Protein AF-A0A1H2EYV0-F1 (afdb_monomer)

Organism: NCBI:txid1245526

Solvent-accessible surface area (backbone atoms only — not comparable to full-atom values): 5310 Å² total; per-residue (Å²): 132,56,73,67,56,53,54,50,52,50,51,45,51,50,28,54,51,49,24,54,53,26,51,55,49,52,59,48,44,73,34,84,70,44,56,75,42,94,58,36,66,60,52,48,52,53,31,51,50,48,23,52,53,28,49,51,50,40,54,53,71,71,45,98,65,50,72,71,57,50,52,53,49,48,68,73,42,46,65,58,54,53,49,50,50,53,49,54,51,51,49,42,76,75,76,109

Foldseek 3Di:
DDPLVVVLVVLLVLLVVLLVLLVVVLVVCVDPPNVVDPCSVVSNVLSVVSNVVSVVVSVVSVDPDDSVRVVVVCVVCVVVSVVSVVSSVVSVVVPD

Secondary structure (DSSP, 8-state):
--HHHHHHHHHHHHHHHHHHHHHHHHHHTTSTTGGGSTTHHHHHHHHHHHHHHHHHHHHHHTS---HHHHHHHHHHHHHHHHHHHHHHHHHHHHH-

Structure (mmCIF, N/CA/C/O backbone):
data_AF-A0A1H2EYV0-F1
#
_entry.id   AF-A0A1H2EYV0-F1
#
loop_
_atom_site.group_PDB
_atom_site.id
_atom_site.type_symbol
_atom_site.label_atom_id
_atom_site.label_alt_id
_atom_site.label_comp_id
_atom_site.label_asym_id
_atom_site.label_entity_id
_atom_site.label_seq_id
_atom_site.pdbx_PDB_ins_code
_atom_site.Cartn_x
_atom_site.Cartn_y
_atom_site.Cartn_z
_atom_site.occupancy
_atom_site.B_iso_or_equiv
_atom_site.auth_seq_id
_atom_site.auth_comp_id
_atom_site.auth_asym_id
_atom_site.auth_atom_id
_atom_site.pdbx_PDB_model_num
ATOM 1 N N . MET A 1 1 ? 22.933 -5.058 -13.252 1.00 61.12 1 MET A N 1
ATOM 2 C CA . MET A 1 1 ? 21.516 -4.640 -13.344 1.00 61.12 1 MET A CA 1
ATOM 3 C C . MET A 1 1 ? 21.457 -3.313 -14.072 1.00 61.12 1 MET A C 1
ATOM 5 O O . MET A 1 1 ? 22.316 -2.476 -13.821 1.00 61.12 1 MET A O 1
ATOM 9 N N . SER A 1 2 ? 20.505 -3.131 -14.986 1.00 82.94 2 SER A N 1
ATOM 10 C CA . SER A 1 2 ? 20.294 -1.835 -15.642 1.00 82.94 2 SER A CA 1
ATOM 11 C C . SER A 1 2 ? 19.652 -0.833 -14.673 1.00 82.94 2 SER A C 1
ATOM 13 O O . SER A 1 2 ? 19.018 -1.230 -13.694 1.00 82.94 2 SER A O 1
ATOM 15 N N . HIS A 1 3 ? 19.788 0.469 -14.945 1.00 82.06 3 HIS A N 1
ATOM 16 C CA . HIS A 1 3 ? 19.135 1.519 -14.151 1.00 82.06 3 HIS A CA 1
ATOM 17 C C . HIS A 1 3 ? 17.619 1.280 -14.030 1.00 82.06 3 HIS A C 1
ATOM 19 O O . HIS A 1 3 ? 17.061 1.362 -12.941 1.00 82.06 3 HIS A O 1
ATOM 25 N N . HIS A 1 4 ? 16.980 0.867 -15.127 1.00 79.88 4 HIS A N 1
ATOM 26 C CA . HIS A 1 4 ? 15.555 0.546 -15.164 1.00 79.88 4 HIS A CA 1
ATOM 27 C C . HIS A 1 4 ? 15.176 -0.613 -14.223 1.00 79.88 4 HIS A C 1
ATOM 29 O O . HIS A 1 4 ? 14.208 -0.509 -13.477 1.00 79.88 4 HIS A O 1
ATOM 35 N N . GLN A 1 5 ? 15.981 -1.682 -14.177 1.00 83.31 5 GLN A N 1
ATOM 36 C CA . GLN A 1 5 ? 15.762 -2.792 -13.240 1.00 83.31 5 GLN A CA 1
ATOM 37 C C . GLN A 1 5 ? 15.879 -2.339 -11.779 1.00 83.31 5 GLN A C 1
ATOM 39 O O . GLN A 1 5 ? 15.091 -2.767 -10.943 1.00 83.31 5 GLN A O 1
ATOM 44 N N . ILE A 1 6 ? 16.831 -1.454 -11.462 1.00 87.94 6 ILE A N 1
ATOM 45 C CA . ILE A 1 6 ? 16.994 -0.915 -10.102 1.00 87.94 6 ILE A CA 1
ATOM 46 C C . ILE A 1 6 ? 15.751 -0.117 -9.692 1.00 87.94 6 ILE A C 1
ATOM 48 O O . ILE A 1 6 ? 15.216 -0.333 -8.606 1.00 87.94 6 ILE A O 1
ATOM 52 N N . VAL A 1 7 ? 15.267 0.773 -10.563 1.00 88.25 7 VAL A N 1
ATOM 53 C CA . VAL A 1 7 ? 14.073 1.589 -10.293 1.00 88.25 7 VAL A CA 1
ATOM 54 C C . VAL A 1 7 ? 12.828 0.710 -10.133 1.00 88.25 7 VAL A C 1
ATOM 56 O O . VAL A 1 7 ? 12.030 0.929 -9.219 1.00 88.25 7 VAL A O 1
ATOM 59 N N . GLN A 1 8 ? 12.678 -0.323 -10.965 1.00 88.06 8 GLN A N 1
ATOM 60 C CA . GLN A 1 8 ? 11.558 -1.259 -10.879 1.00 88.06 8 GLN A CA 1
ATOM 61 C C . GLN A 1 8 ? 11.563 -2.051 -9.565 1.00 88.06 8 GLN A C 1
ATOM 63 O O . GLN A 1 8 ? 10.529 -2.144 -8.903 1.00 88.06 8 GLN A O 1
ATOM 68 N N . GLU A 1 9 ? 12.718 -2.564 -9.138 1.00 90.00 9 GLU A N 1
ATOM 69 C CA . GLU A 1 9 ? 12.847 -3.275 -7.860 1.00 90.00 9 GLU A CA 1
ATOM 70 C C . GLU A 1 9 ? 12.605 -2.359 -6.651 1.00 90.00 9 GLU A C 1
ATOM 72 O O . GLU A 1 9 ? 11.927 -2.748 -5.693 1.00 90.00 9 GLU A O 1
ATOM 77 N N . GLN A 1 10 ? 13.067 -1.105 -6.704 1.00 91.56 10 GLN A N 1
ATOM 78 C CA . GLN A 1 10 ? 12.756 -0.106 -5.676 1.00 91.56 10 GLN A CA 1
ATOM 79 C C . GLN A 1 10 ? 11.252 0.174 -5.595 1.00 91.56 10 GLN A C 1
ATOM 81 O O . GLN A 1 10 ? 10.687 0.232 -4.500 1.00 91.56 10 GLN A O 1
ATOM 86 N N . PHE A 1 11 ? 10.580 0.304 -6.740 1.00 92.25 11 PHE A N 1
ATOM 87 C CA . PHE A 1 11 ? 9.13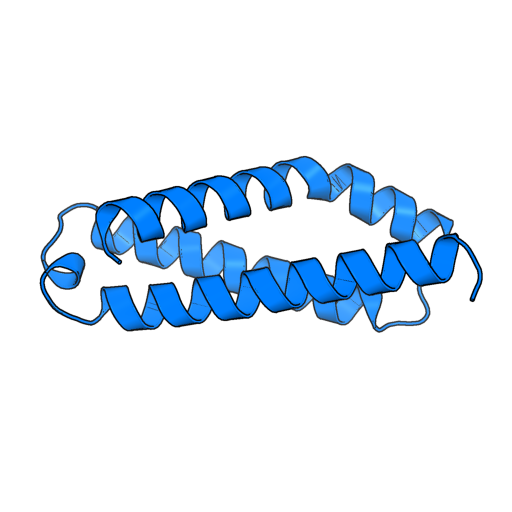9 0.533 -6.792 1.00 92.25 11 PHE A CA 1
ATOM 88 C C . PHE A 1 11 ? 8.346 -0.661 -6.247 1.00 92.25 11 PHE A C 1
ATOM 90 O O . PHE A 1 11 ? 7.462 -0.473 -5.410 1.00 92.25 11 PHE A O 1
ATOM 97 N N . LYS A 1 12 ? 8.705 -1.894 -6.632 1.00 91.81 12 LYS A N 1
ATOM 98 C CA . LYS A 1 12 ? 8.121 -3.124 -6.067 1.00 91.81 12 LYS A CA 1
ATOM 99 C C . LYS A 1 12 ? 8.293 -3.175 -4.548 1.00 91.81 12 LYS A C 1
ATOM 101 O O . LYS A 1 12 ? 7.319 -3.367 -3.821 1.00 91.81 12 LYS A O 1
ATOM 106 N N . THR A 1 13 ? 9.507 -2.914 -4.063 1.00 93.94 13 THR A N 1
ATOM 107 C CA . THR A 1 13 ? 9.818 -2.888 -2.625 1.00 93.94 13 THR A CA 1
ATOM 108 C C . THR A 1 13 ? 8.968 -1.855 -1.884 1.00 93.94 13 THR A C 1
ATOM 110 O O . THR A 1 13 ? 8.416 -2.143 -0.816 1.00 93.94 13 THR A O 1
ATOM 113 N N . ARG A 1 14 ? 8.810 -0.658 -2.460 1.00 94.50 14 ARG A N 1
ATOM 114 C CA . ARG A 1 14 ? 7.974 0.414 -1.907 1.00 94.50 14 ARG A CA 1
ATOM 115 C C . ARG A 1 14 ? 6.508 -0.008 -1.804 1.00 94.50 14 ARG A C 1
ATOM 117 O O . ARG A 1 14 ? 5.910 0.147 -0.740 1.00 94.50 14 ARG A O 1
ATOM 124 N N . LEU A 1 15 ? 5.949 -0.595 -2.862 1.00 94.38 15 LEU A N 1
ATOM 125 C CA . LEU A 1 15 ? 4.575 -1.105 -2.873 1.00 94.38 15 LEU A CA 1
ATOM 126 C C . LEU A 1 15 ? 4.356 -2.192 -1.817 1.00 94.38 15 LEU A C 1
ATOM 128 O O . LEU A 1 15 ? 3.423 -2.091 -1.024 1.00 94.38 15 LEU A O 1
ATOM 132 N N . GLY A 1 16 ? 5.241 -3.190 -1.755 1.00 93.06 16 GLY A N 1
ATOM 133 C CA . GLY A 1 16 ? 5.150 -4.262 -0.762 1.00 93.06 16 GLY A CA 1
ATOM 134 C C . GLY A 1 16 ? 5.259 -3.742 0.675 1.00 93.06 16 GLY A C 1
ATOM 135 O O . GLY A 1 16 ? 4.543 -4.202 1.564 1.00 93.06 16 GLY A O 1
ATOM 136 N N . THR A 1 17 ? 6.101 -2.733 0.904 1.00 95.19 17 THR A N 1
ATOM 137 C CA . THR A 1 17 ? 6.216 -2.062 2.207 1.00 95.19 17 THR A CA 1
ATOM 138 C C . THR A 1 17 ? 4.922 -1.341 2.579 1.00 95.19 17 THR A C 1
ATOM 140 O O . THR A 1 17 ? 4.466 -1.452 3.715 1.00 95.19 17 THR A O 1
ATOM 143 N N . LEU A 1 18 ? 4.304 -0.629 1.634 1.00 95.25 18 LEU A N 1
ATOM 144 C CA . LEU A 1 18 ? 3.035 0.061 1.856 1.00 95.25 18 LEU A CA 1
ATOM 145 C C . LEU A 1 18 ? 1.887 -0.898 2.173 1.00 95.25 18 LEU A C 1
ATOM 147 O O . LEU A 1 18 ? 1.139 -0.623 3.109 1.00 95.25 18 LEU A O 1
ATOM 151 N N . VAL A 1 19 ? 1.780 -2.022 1.455 1.00 95.50 19 VAL A N 1
ATOM 152 C CA . VAL A 1 19 ? 0.783 -3.070 1.745 1.00 95.50 19 VAL A CA 1
ATOM 153 C C . VAL A 1 19 ? 0.954 -3.573 3.176 1.00 95.50 19 VAL A C 1
ATOM 155 O O . VAL A 1 19 ? 0.041 -3.437 3.983 1.00 95.50 19 VAL A O 1
ATOM 158 N N . LYS A 1 20 ? 2.161 -4.033 3.536 1.00 94.56 20 LYS A N 1
ATOM 159 C CA . LYS A 1 20 ? 2.450 -4.545 4.886 1.00 94.56 20 LYS A CA 1
ATOM 160 C C . LYS A 1 20 ? 2.128 -3.525 5.976 1.00 94.56 20 LYS A C 1
ATOM 162 O O . LYS A 1 20 ? 1.544 -3.868 6.997 1.00 94.56 20 LYS A O 1
ATOM 167 N N . ARG A 1 21 ? 2.506 -2.260 5.771 1.00 94.94 21 ARG A N 1
ATOM 168 C CA . ARG A 1 21 ? 2.228 -1.181 6.729 1.00 94.94 21 ARG A CA 1
ATOM 169 C C . ARG A 1 21 ? 0.733 -0.902 6.866 1.00 94.94 21 ARG A C 1
ATOM 171 O O . ARG A 1 21 ? 0.277 -0.660 7.980 1.00 94.94 21 ARG A O 1
ATOM 178 N N . ALA A 1 22 ? -0.011 -0.912 5.762 1.00 93.06 22 ALA A N 1
ATOM 179 C CA . ALA A 1 22 ? -1.452 -0.704 5.784 1.00 93.06 22 ALA A CA 1
ATOM 180 C C . ALA A 1 22 ? -2.179 -1.859 6.484 1.00 93.06 22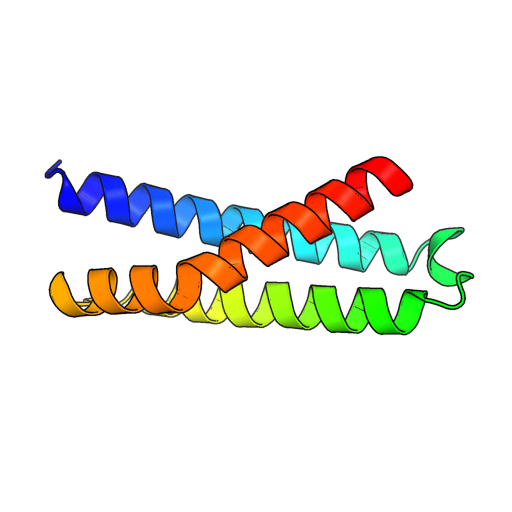 ALA A C 1
ATOM 182 O O . ALA A 1 22 ? -3.053 -1.606 7.309 1.00 93.06 22 ALA A O 1
ATOM 183 N N . ASP A 1 23 ? -1.769 -3.100 6.228 1.00 93.00 23 ASP A N 1
ATOM 184 C CA . ASP A 1 23 ? -2.345 -4.288 6.862 1.00 93.00 23 ASP A CA 1
ATOM 185 C C . ASP A 1 23 ? -2.066 -4.317 8.374 1.00 93.00 23 ASP A C 1
ATOM 187 O O . ASP A 1 23 ? -2.985 -4.496 9.171 1.00 93.00 23 ASP A O 1
ATOM 191 N N . LEU A 1 24 ? -0.834 -4.012 8.799 1.00 91.62 24 LEU A N 1
ATOM 192 C CA . LEU A 1 24 ? -0.492 -3.879 10.224 1.00 91.62 24 LEU A CA 1
ATOM 193 C C . LEU A 1 24 ? -1.302 -2.769 10.918 1.00 91.62 24 LEU A C 1
ATOM 195 O O . LEU A 1 24 ? -1.744 -2.915 12.063 1.00 91.62 24 LEU A O 1
ATOM 199 N N . ALA A 1 25 ? -1.527 -1.650 10.228 1.00 89.94 25 ALA A N 1
ATOM 200 C CA . ALA A 1 25 ? -2.366 -0.578 10.746 1.00 89.94 25 ALA A CA 1
ATOM 201 C C . ALA A 1 25 ? -3.843 -1.010 10.838 1.00 89.94 25 ALA A C 1
ATOM 203 O O . ALA A 1 25 ? -4.502 -0.680 11.821 1.00 89.94 25 ALA A O 1
ATOM 204 N N . LEU A 1 26 ? -4.353 -1.796 9.880 1.00 90.00 26 LEU A N 1
ATOM 205 C CA . LEU A 1 26 ? -5.707 -2.373 9.921 1.00 90.00 26 LEU A CA 1
ATOM 206 C C . LEU A 1 26 ? -5.897 -3.352 11.077 1.00 90.00 26 LEU A C 1
ATOM 208 O O . LEU A 1 26 ? -6.983 -3.446 11.641 1.00 90.00 26 LEU A O 1
ATOM 212 N N . GLU A 1 27 ? -4.867 -4.104 11.441 1.00 87.81 27 GLU A N 1
ATOM 213 C CA . GLU A 1 27 ? -4.926 -4.955 12.630 1.00 87.81 27 GLU A CA 1
ATOM 214 C C . GLU A 1 27 ? -4.988 -4.114 13.909 1.00 87.81 27 GLU A C 1
ATOM 216 O O . GLU A 1 27 ? -5.724 -4.442 14.843 1.00 87.81 27 GLU A O 1
ATOM 221 N N . SER A 1 28 ? -4.266 -2.994 13.927 1.00 85.69 28 SER A N 1
ATOM 222 C CA . SER A 1 28 ? -4.242 -2.061 15.055 1.00 85.69 28 SER A CA 1
ATOM 223 C C . SER A 1 28 ? -5.582 -1.351 15.258 1.00 85.69 28 SER A C 1
ATOM 225 O O . SER A 1 28 ? -5.979 -1.131 16.400 1.00 85.69 28 SER A O 1
ATOM 227 N N . THR A 1 29 ? -6.338 -1.059 14.190 1.00 84.75 29 THR A N 1
ATOM 228 C CA . THR A 1 29 ? -7.670 -0.434 14.318 1.00 84.75 29 THR A CA 1
ATOM 229 C C . THR A 1 29 ? -8.706 -1.328 14.997 1.00 84.75 29 THR A C 1
ATOM 231 O O . THR A 1 29 ? -9.706 -0.825 15.505 1.00 84.75 29 THR A O 1
ATOM 234 N N . ARG A 1 30 ? -8.464 -2.644 15.071 1.00 83.44 30 ARG A N 1
AT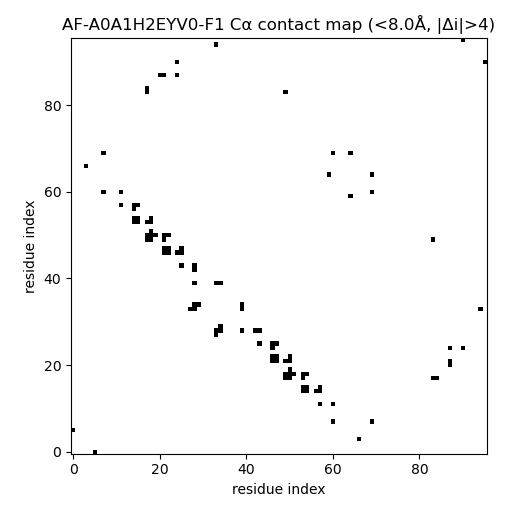OM 235 C CA . ARG A 1 30 ? -9.326 -3.601 15.787 1.00 83.44 30 ARG A CA 1
ATOM 236 C C . ARG A 1 30 ? -9.071 -3.625 17.295 1.00 83.44 30 ARG A C 1
ATOM 238 O O . ARG A 1 30 ? -9.825 -4.265 18.023 1.00 83.44 30 ARG A O 1
ATOM 245 N N . ARG A 1 31 ? -8.012 -2.966 17.774 1.00 82.44 31 ARG A N 1
ATOM 246 C CA . ARG A 1 31 ? -7.630 -2.931 19.191 1.00 82.44 31 ARG A CA 1
ATOM 247 C C . ARG A 1 31 ? -8.012 -1.580 19.820 1.00 82.44 31 ARG A C 1
ATOM 249 O O . ARG A 1 31 ? -7.917 -0.544 19.156 1.00 82.44 31 ARG A O 1
ATOM 256 N N . PRO A 1 32 ? -8.435 -1.541 21.097 1.00 74.81 32 PRO A N 1
ATOM 257 C CA . PRO A 1 32 ? -8.507 -0.285 21.842 1.00 74.81 32 PRO A CA 1
ATOM 258 C C . PRO A 1 32 ? -7.113 0.366 21.932 1.00 74.81 32 PRO A C 1
ATOM 260 O O . PRO A 1 32 ? -6.130 -0.367 22.056 1.00 74.81 32 PRO A O 1
ATOM 263 N N . PRO A 1 33 ? -6.991 1.708 21.883 1.00 71.62 33 PRO A N 1
ATOM 264 C CA . PRO A 1 33 ? -8.063 2.714 21.866 1.00 71.62 33 PRO A CA 1
ATOM 265 C C . PRO A 1 33 ? -8.584 3.086 20.463 1.00 71.62 33 PRO A C 1
ATOM 267 O O . PRO A 1 33 ? -9.589 3.786 20.357 1.00 71.62 33 PRO A O 1
ATOM 270 N N . LEU A 1 34 ? -7.946 2.623 19.382 1.00 76.56 34 LEU A N 1
ATOM 271 C CA . LEU A 1 34 ? -8.305 2.988 18.002 1.00 76.56 34 LEU A CA 1
ATOM 272 C C . LEU A 1 34 ? -9.741 2.603 17.636 1.00 76.56 34 LEU A C 1
ATOM 274 O O . LEU A 1 34 ? -10.454 3.410 17.043 1.00 76.56 34 LEU A O 1
ATOM 278 N N . ALA A 1 35 ? -10.184 1.415 18.051 1.00 81.81 35 ALA A N 1
ATOM 279 C CA . ALA A 1 35 ? -11.541 0.923 17.806 1.00 81.81 35 ALA A CA 1
ATOM 280 C C . ALA A 1 35 ? -12.649 1.850 18.351 1.00 81.81 35 ALA A C 1
ATOM 282 O O . ALA A 1 35 ? -13.773 1.810 17.863 1.00 81.81 35 ALA A O 1
ATOM 283 N N . GLN A 1 36 ? -12.339 2.683 19.350 1.00 84.12 36 GLN A N 1
ATOM 284 C CA . GLN A 1 36 ? -13.306 3.555 20.025 1.00 84.12 36 GLN A CA 1
ATOM 285 C C . GLN A 1 36 ? -13.348 4.970 19.435 1.00 84.12 36 GLN A C 1
ATOM 287 O O . GLN A 1 36 ? -14.127 5.808 19.888 1.00 84.12 36 GLN A O 1
ATOM 292 N N . ARG A 1 37 ? -12.503 5.271 18.442 1.00 82.56 37 ARG A N 1
ATOM 293 C CA . ARG A 1 37 ? -12.433 6.618 17.884 1.00 82.56 37 ARG A CA 1
ATOM 294 C C . ARG A 1 37 ? -13.562 6.888 16.883 1.00 82.56 37 ARG A C 1
ATOM 296 O O . ARG A 1 37 ? -13.846 6.026 16.049 1.00 82.56 37 ARG A O 1
ATOM 303 N N . PRO A 1 38 ? -14.119 8.113 16.863 1.00 85.12 38 PRO A N 1
ATOM 304 C CA . PRO A 1 38 ? -15.147 8.501 15.894 1.00 85.12 38 PRO A CA 1
ATOM 305 C C . PRO A 1 38 ? -14.697 8.366 14.432 1.00 85.12 38 PRO A C 1
ATOM 307 O O . PRO A 1 38 ? -15.506 8.091 13.552 1.00 85.12 38 PRO A O 1
ATOM 310 N N . ASP A 1 39 ? -13.401 8.543 14.161 1.00 88.12 39 ASP A N 1
ATOM 311 C CA . ASP A 1 39 ? -12.809 8.478 12.823 1.00 88.12 39 ASP A CA 1
ATOM 312 C C . ASP A 1 39 ? -12.305 7.080 12.425 1.00 88.12 39 ASP A C 1
ATOM 314 O O . ASP A 1 39 ? -11.812 6.910 11.307 1.00 88.12 39 ASP A O 1
ATOM 318 N N . CYS A 1 40 ? -12.457 6.067 13.288 1.00 88.25 40 CYS A N 1
ATOM 319 C CA . CYS A 1 40 ? -11.923 4.721 13.061 1.00 88.25 40 CYS A CA 1
ATOM 320 C C . CYS A 1 40 ? -12.436 4.089 11.758 1.00 88.25 40 CYS A C 1
ATOM 322 O O . CYS A 1 40 ? -11.646 3.554 10.981 1.00 88.25 40 CYS A O 1
ATOM 324 N N . ALA A 1 41 ? -13.734 4.219 11.460 1.00 89.81 41 ALA A N 1
ATOM 325 C CA . ALA A 1 41 ? -14.321 3.674 10.234 1.00 89.81 41 ALA A CA 1
ATOM 326 C C . ALA A 1 41 ? -13.663 4.251 8.967 1.00 89.81 41 ALA A C 1
ATOM 328 O O . ALA A 1 41 ? -13.294 3.506 8.058 1.00 89.81 41 ALA A O 1
ATOM 329 N N . ARG A 1 42 ? -13.425 5.569 8.945 1.00 92.19 42 ARG A N 1
ATOM 330 C CA . ARG A 1 42 ? -12.741 6.248 7.836 1.00 92.19 42 ARG A CA 1
ATOM 331 C C . ARG A 1 42 ? -11.280 5.809 7.722 1.00 92.19 42 ARG A C 1
ATOM 333 O O . ARG A 1 42 ? -10.785 5.614 6.616 1.00 92.19 42 ARG A O 1
ATOM 340 N N . ILE A 1 43 ? -10.593 5.632 8.853 1.00 91.88 43 ILE A N 1
ATOM 341 C CA . ILE A 1 43 ? -9.211 5.129 8.878 1.00 91.88 43 ILE A CA 1
ATOM 342 C C . ILE A 1 43 ? -9.151 3.717 8.279 1.00 91.88 43 ILE A C 1
ATOM 344 O O . ILE A 1 43 ? -8.309 3.455 7.423 1.00 91.88 43 ILE A O 1
ATOM 348 N N . VAL A 1 44 ? -10.065 2.825 8.675 1.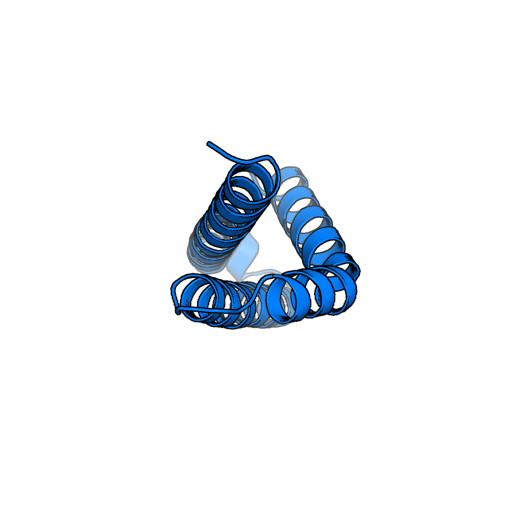00 92.81 44 VAL A N 1
ATOM 349 C CA . VAL A 1 44 ? -10.162 1.458 8.138 1.00 92.81 44 VAL A CA 1
ATOM 350 C C . VAL A 1 44 ? -10.402 1.468 6.628 1.00 92.81 44 VAL A C 1
ATOM 352 O O . VAL A 1 44 ? -9.725 0.749 5.893 1.00 92.81 44 VAL A O 1
ATOM 355 N N . GLU A 1 45 ? -11.322 2.300 6.144 1.00 94.56 45 GLU A N 1
ATOM 356 C CA . GLU A 1 45 ? -11.609 2.424 4.712 1.00 94.56 45 GLU A CA 1
ATOM 357 C C . GLU A 1 45 ? -10.387 2.906 3.914 1.00 94.56 45 GLU A C 1
ATOM 359 O O . GLU A 1 45 ? -10.037 2.326 2.877 1.00 94.56 45 GLU A O 1
ATOM 364 N N . GLN A 1 46 ? -9.697 3.936 4.414 1.00 94.31 46 GLN A N 1
ATOM 365 C CA . GLN A 1 46 ? -8.491 4.475 3.786 1.00 94.31 46 GLN A CA 1
ATOM 366 C C . GLN A 1 46 ? -7.364 3.442 3.750 1.00 94.31 46 GLN A C 1
ATOM 368 O O . GLN A 1 46 ? -6.756 3.235 2.699 1.00 94.31 46 GLN A O 1
ATOM 373 N N . LEU A 1 47 ? -7.117 2.742 4.857 1.00 94.88 47 LEU A N 1
ATOM 374 C CA . LEU A 1 47 ? -6.117 1.679 4.913 1.00 94.88 47 LEU A CA 1
ATOM 375 C C . LEU A 1 47 ? -6.451 0.520 3.968 1.00 94.88 47 LEU A C 1
ATOM 377 O O . LEU A 1 47 ? -5.572 0.046 3.249 1.00 94.88 47 LEU A O 1
ATOM 381 N N . GLY A 1 48 ? -7.719 0.104 3.906 1.00 94.31 48 GLY A N 1
ATOM 382 C CA . GLY A 1 48 ? -8.171 -0.927 2.973 1.00 94.31 48 GLY A CA 1
ATOM 383 C C . GLY A 1 48 ? -7.989 -0.512 1.511 1.00 94.31 48 GLY A C 1
ATOM 384 O O . GLY A 1 48 ? -7.592 -1.326 0.678 1.00 94.31 48 GLY A O 1
ATOM 385 N N . THR A 1 49 ? -8.223 0.763 1.196 1.00 95.62 49 THR A N 1
ATOM 386 C CA . THR A 1 49 ? -7.970 1.325 -0.139 1.00 95.62 49 THR A CA 1
ATOM 387 C C . THR A 1 49 ? -6.481 1.318 -0.475 1.00 95.62 49 THR A C 1
ATOM 389 O O . THR A 1 49 ? -6.110 0.900 -1.573 1.00 95.62 49 THR A O 1
ATOM 392 N N . ILE A 1 50 ? -5.626 1.719 0.473 1.00 96.00 50 ILE A N 1
ATOM 393 C CA . ILE A 1 50 ? -4.170 1.700 0.300 1.00 96.00 50 ILE A CA 1
ATOM 394 C C . ILE A 1 50 ? -3.674 0.275 0.060 1.00 96.00 50 ILE A C 1
ATOM 396 O O . ILE A 1 50 ? -2.991 0.036 -0.934 1.00 96.00 50 ILE A O 1
ATOM 400 N N . SER A 1 51 ? -4.056 -0.666 0.926 1.00 95.31 51 SER A N 1
ATOM 401 C CA . SER A 1 51 ? -3.647 -2.069 0.827 1.00 95.31 51 SER A CA 1
ATOM 402 C C . SER A 1 51 ? -4.047 -2.670 -0.526 1.00 95.31 51 SER A C 1
ATOM 404 O O . SER A 1 51 ? -3.182 -3.118 -1.281 1.00 95.31 51 SER A O 1
ATOM 406 N N . ARG A 1 52 ? -5.327 -2.563 -0.922 1.00 95.56 52 ARG A N 1
ATOM 407 C CA . ARG A 1 52 ? -5.812 -3.105 -2.205 1.00 95.56 52 ARG A CA 1
ATOM 408 C C . ARG A 1 52 ? -5.127 -2.474 -3.414 1.00 95.56 52 ARG A C 1
ATOM 410 O O . ARG A 1 52 ? -4.674 -3.198 -4.297 1.00 95.56 52 ARG A O 1
ATOM 417 N N . ARG A 1 53 ? -5.036 -1.140 -3.477 1.00 96.25 53 ARG A N 1
ATOM 418 C CA . ARG A 1 53 ? -4.448 -0.452 -4.640 1.00 96.25 53 ARG A CA 1
ATOM 419 C C . ARG A 1 53 ? -2.953 -0.751 -4.763 1.00 96.25 53 ARG A C 1
ATOM 421 O O . ARG A 1 53 ? -2.489 -1.049 -5.861 1.00 96.25 53 ARG A O 1
ATOM 428 N N . CYS A 1 54 ? -2.213 -0.757 -3.652 1.00 94.62 54 CYS A N 1
ATOM 429 C CA . CYS A 1 54 ? -0.800 -1.133 -3.657 1.00 94.62 54 CYS A CA 1
ATOM 430 C C . CYS A 1 54 ? -0.588 -2.609 -4.017 1.00 94.62 54 CYS A C 1
ATOM 432 O O . CYS A 1 54 ? 0.344 -2.902 -4.759 1.00 94.62 54 CYS A O 1
ATOM 434 N N . ALA A 1 55 ? -1.452 -3.527 -3.571 1.00 93.12 55 ALA A N 1
ATOM 435 C CA . ALA A 1 55 ? -1.377 -4.944 -3.937 1.00 93.12 55 ALA A CA 1
ATOM 436 C C . ALA A 1 55 ? -1.660 -5.183 -5.432 1.00 93.12 55 ALA A C 1
ATOM 438 O O . ALA A 1 55 ? -0.971 -5.979 -6.077 1.00 93.12 55 ALA A O 1
ATOM 439 N N . LEU A 1 56 ? -2.627 -4.456 -6.003 1.00 93.50 56 LEU A N 1
ATOM 440 C CA . LEU A 1 56 ? -2.908 -4.480 -7.441 1.00 93.50 56 LEU A CA 1
ATOM 441 C C . LEU A 1 56 ? -1.715 -3.962 -8.243 1.00 93.50 56 LEU A C 1
ATOM 443 O O . LEU A 1 56 ? -1.235 -4.660 -9.132 1.00 93.50 56 LEU A O 1
ATOM 447 N N . MET A 1 57 ? -1.181 -2.788 -7.888 1.00 93.38 57 MET A N 1
ATOM 448 C CA . MET A 1 57 ? 0.029 -2.261 -8.523 1.00 93.38 57 MET A CA 1
ATOM 449 C C . MET A 1 57 ? 1.193 -3.239 -8.395 1.00 93.38 57 MET A C 1
ATOM 451 O O . MET A 1 57 ? 1.866 -3.503 -9.383 1.00 93.38 57 MET A O 1
ATOM 455 N N . HIS A 1 58 ? 1.396 -3.821 -7.211 1.00 91.06 58 HIS A N 1
ATOM 456 C CA . HIS A 1 58 ? 2.471 -4.778 -6.969 1.00 91.06 58 HIS A CA 1
ATOM 457 C C 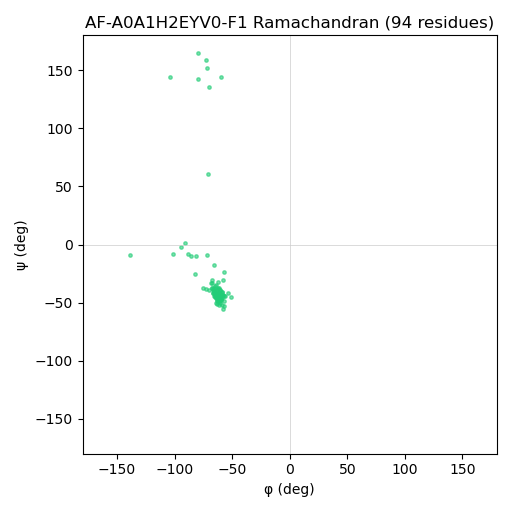. HIS A 1 58 ? 2.338 -5.986 -7.896 1.00 91.06 58 HIS A C 1
ATOM 459 O O . HIS A 1 58 ? 3.319 -6.397 -8.503 1.00 91.06 58 HIS A O 1
ATOM 465 N N . SER A 1 59 ? 1.125 -6.509 -8.076 1.00 90.38 59 SER A N 1
ATOM 466 C CA . SER A 1 59 ? 0.862 -7.604 -9.014 1.00 90.38 59 SER A CA 1
ATOM 467 C C . SER A 1 59 ? 1.130 -7.191 -10.465 1.00 90.38 59 SER A C 1
ATOM 469 O O . SER A 1 59 ? 1.774 -7.935 -11.200 1.00 90.38 59 SER A O 1
ATOM 471 N N . LEU A 1 60 ? 0.723 -5.980 -10.863 1.00 89.38 60 LEU A N 1
ATOM 472 C CA . LEU A 1 60 ? 0.965 -5.445 -12.206 1.00 89.38 60 LEU A CA 1
ATOM 473 C C . LEU A 1 60 ? 2.461 -5.331 -12.520 1.00 89.38 60 LEU A C 1
ATOM 475 O O . LEU A 1 60 ? 2.887 -5.791 -13.576 1.00 89.38 60 LEU A O 1
ATOM 479 N N . VAL A 1 61 ? 3.287 -4.808 -11.607 1.00 88.88 61 VAL A N 1
ATOM 480 C CA . VAL A 1 61 ? 4.745 -4.722 -11.839 1.00 88.88 61 VAL A CA 1
ATOM 481 C C . VAL A 1 61 ? 5.482 -6.061 -11.786 1.00 88.88 61 VAL A C 1
ATOM 483 O O . VAL A 1 61 ? 6.658 -6.105 -12.147 1.00 88.88 61 VAL A O 1
ATOM 486 N N . HIS A 1 62 ? 4.828 -7.147 -11.363 1.00 85.00 62 HIS A N 1
ATOM 487 C CA . HIS A 1 62 ? 5.363 -8.511 -11.488 1.00 85.00 62 HIS A CA 1
ATOM 488 C C . HIS A 1 62 ? 5.052 -9.158 -12.845 1.00 85.00 62 HIS A C 1
ATOM 490 O O . HIS A 1 62 ? 5.606 -10.212 -13.152 1.00 85.00 62 HIS A O 1
ATOM 496 N N . THR A 1 63 ? 4.199 -8.543 -13.666 1.00 84.06 63 THR A N 1
ATOM 497 C CA . THR A 1 63 ? 3.985 -8.976 -15.052 1.00 84.06 63 THR A CA 1
ATOM 498 C C . THR A 1 63 ? 5.112 -8.470 -15.964 1.00 84.06 63 THR A C 1
ATOM 500 O O . THR A 1 63 ? 5.871 -7.579 -15.577 1.00 84.06 63 THR A O 1
ATOM 503 N N . ASN A 1 64 ? 5.235 -9.025 -17.177 1.00 80.56 64 ASN A N 1
ATOM 504 C CA . ASN A 1 64 ? 6.193 -8.577 -18.205 1.00 80.56 64 ASN A CA 1
ATOM 505 C C . ASN A 1 64 ? 5.797 -7.209 -18.800 1.00 80.56 64 ASN A C 1
ATOM 507 O O . ASN A 1 64 ? 5.529 -7.084 -19.993 1.00 80.56 64 ASN A O 1
ATOM 511 N N . MET A 1 65 ? 5.736 -6.190 -17.948 1.00 86.56 65 MET A N 1
ATOM 512 C CA . MET A 1 65 ? 5.429 -4.810 -18.300 1.00 86.56 65 MET A CA 1
ATOM 513 C C . MET A 1 65 ? 6.590 -4.192 -19.084 1.00 86.56 65 MET A C 1
ATOM 515 O O . MET A 1 65 ? 7.757 -4.352 -18.718 1.00 86.56 65 MET A O 1
ATOM 519 N N . LEU A 1 66 ? 6.277 -3.473 -20.161 1.00 89.38 66 LEU A N 1
ATOM 520 C CA . LEU A 1 66 ? 7.279 -2.742 -20.930 1.00 89.38 66 LEU A CA 1
ATOM 521 C C . LEU A 1 66 ? 7.772 -1.516 -20.142 1.00 89.38 66 LEU A C 1
ATOM 523 O O . LEU A 1 66 ? 6.987 -0.908 -19.412 1.00 89.38 66 LEU A O 1
ATOM 527 N N . PRO A 1 67 ? 9.019 -1.054 -20.357 1.00 88.56 67 PRO A N 1
ATOM 528 C CA . PRO A 1 67 ? 9.564 0.103 -19.643 1.00 88.56 67 PRO A CA 1
ATOM 529 C C . PRO A 1 67 ? 8.670 1.351 -19.663 1.00 88.56 67 PRO A C 1
ATOM 531 O O . PRO A 1 67 ? 8.391 1.933 -18.624 1.00 88.56 67 PRO A O 1
ATOM 534 N N . ARG A 1 68 ? 8.113 1.692 -20.831 1.00 90.81 68 ARG A N 1
ATOM 535 C CA . ARG A 1 68 ? 7.191 2.830 -21.001 1.00 90.81 68 ARG A CA 1
ATOM 536 C C . ARG A 1 68 ? 5.890 2.710 -20.199 1.00 90.81 68 ARG A C 1
ATOM 538 O O . ARG A 1 68 ? 5.307 3.714 -19.809 1.00 90.81 68 ARG A O 1
ATOM 545 N N . GLU A 1 69 ? 5.398 1.487 -20.006 1.00 91.50 69 GLU A N 1
ATOM 546 C CA . GLU A 1 69 ? 4.168 1.225 -19.251 1.00 91.50 69 GLU A CA 1
ATOM 547 C C . GLU A 1 69 ? 4.438 1.367 -17.756 1.00 91.50 69 GLU A C 1
ATOM 549 O O . GLU A 1 69 ? 3.610 1.910 -17.025 1.00 91.50 69 GLU A O 1
ATOM 554 N N . PHE A 1 70 ? 5.625 0.937 -17.327 1.00 91.81 70 PHE A N 1
ATOM 555 C CA . PHE A 1 70 ? 6.105 1.145 -15.974 1.00 91.81 70 PHE A CA 1
ATOM 556 C C . PHE A 1 70 ? 6.282 2.634 -15.665 1.00 91.81 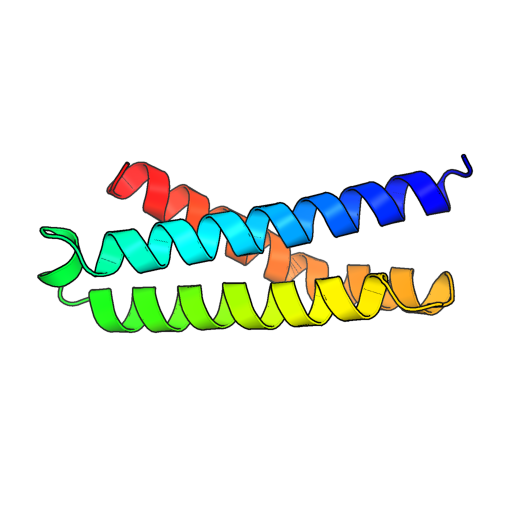70 PHE A C 1
ATOM 558 O O . PHE A 1 70 ? 5.742 3.096 -14.663 1.00 91.81 70 PHE A O 1
ATOM 565 N N . ASP A 1 71 ? 6.946 3.394 -16.537 1.00 90.75 71 ASP A N 1
ATOM 566 C CA . ASP A 1 71 ? 7.150 4.835 -16.343 1.00 90.75 71 ASP A CA 1
ATOM 567 C C . ASP A 1 71 ? 5.799 5.570 -16.234 1.00 90.75 71 ASP A C 1
ATOM 569 O O . ASP A 1 71 ? 5.559 6.318 -15.284 1.00 90.75 71 ASP A O 1
ATOM 573 N N . ALA A 1 72 ? 4.850 5.260 -17.127 1.00 92.94 72 ALA A N 1
ATOM 574 C CA . ALA A 1 72 ? 3.500 5.822 -17.078 1.00 92.94 72 ALA A CA 1
ATOM 575 C C . ALA A 1 72 ? 2.732 5.436 -15.799 1.00 92.94 72 ALA A C 1
ATOM 577 O O . ALA A 1 72 ? 1.983 6.250 -15.252 1.00 92.94 72 ALA A O 1
ATOM 578 N N . LEU A 1 73 ? 2.897 4.203 -15.306 1.00 92.62 73 LEU A N 1
ATOM 579 C CA . LEU A 1 73 ? 2.324 3.773 -14.029 1.00 92.62 73 LEU A CA 1
ATOM 580 C C . LEU A 1 73 ? 2.926 4.572 -12.868 1.00 92.62 73 LEU A C 1
ATOM 582 O O . LEU A 1 73 ? 2.186 5.048 -12.008 1.00 92.62 73 LEU A O 1
ATOM 586 N N . GLN A 1 74 ? 4.250 4.744 -12.844 1.00 91.88 74 GLN A N 1
ATOM 587 C CA . GLN A 1 74 ? 4.926 5.507 -11.798 1.00 91.88 74 GLN A CA 1
ATOM 588 C C . GLN A 1 74 ? 4.439 6.954 -11.756 1.00 91.88 74 GLN A C 1
ATOM 590 O O . GLN A 1 74 ? 4.093 7.439 -10.679 1.00 91.88 74 GLN A O 1
ATOM 595 N N . GLU A 1 75 ? 4.372 7.625 -12.905 1.00 92.69 75 GLU A N 1
ATOM 596 C CA . GLU A 1 75 ? 3.913 9.013 -13.006 1.00 92.69 75 GLU A CA 1
ATOM 597 C C . GLU A 1 75 ? 2.471 9.183 -12.523 1.00 92.69 75 GLU A C 1
ATOM 599 O O . GLU A 1 75 ? 2.177 10.102 -11.760 1.00 92.69 75 GLU A O 1
ATOM 604 N N . ARG A 1 76 ? 1.572 8.269 -12.906 1.00 94.31 76 ARG A N 1
ATOM 605 C CA . ARG A 1 76 ? 0.155 8.325 -12.507 1.00 94.31 76 ARG A CA 1
ATOM 606 C C . ARG A 1 76 ? -0.058 8.063 -11.020 1.00 94.31 76 ARG A C 1
ATOM 608 O O . ARG A 1 76 ? -0.977 8.614 -10.419 1.00 94.31 76 ARG A O 1
ATOM 615 N N . GLU A 1 77 ? 0.769 7.212 -10.424 1.00 94.38 77 GLU A N 1
ATOM 616 C CA . GLU A 1 77 ? 0.552 6.706 -9.067 1.00 94.38 77 GLU A CA 1
ATOM 617 C C . GLU A 1 77 ? 1.416 7.416 -8.012 1.00 94.38 77 GLU A C 1
ATOM 619 O O . GLU A 1 77 ? 1.209 7.228 -6.810 1.00 94.38 77 GLU A O 1
ATOM 624 N N . ILE A 1 78 ? 2.363 8.273 -8.414 1.00 92.56 78 ILE A N 1
ATOM 625 C CA . ILE A 1 78 ? 3.330 8.889 -7.494 1.00 92.56 78 ILE A CA 1
ATOM 626 C C . ILE A 1 78 ? 2.672 9.710 -6.378 1.00 92.56 78 ILE A C 1
ATOM 628 O O . ILE A 1 78 ? 3.100 9.632 -5.222 1.00 92.56 78 ILE A O 1
ATOM 632 N N . GLU A 1 79 ? 1.628 10.481 -6.691 1.00 95.38 79 GLU A N 1
ATOM 633 C CA . GLU A 1 79 ? 0.915 11.306 -5.709 1.00 95.38 79 GLU A CA 1
ATOM 634 C C . GLU A 1 79 ? 0.113 10.460 -4.727 1.00 95.38 79 GLU A C 1
ATOM 636 O O . GLU A 1 79 ? 0.106 10.745 -3.522 1.00 95.38 79 GLU A O 1
ATOM 641 N N . PHE A 1 80 ? -0.513 9.392 -5.225 1.00 95.94 80 PHE A N 1
ATOM 642 C CA . PHE A 1 80 ? -1.198 8.417 -4.390 1.00 95.94 80 PHE A CA 1
ATOM 643 C C . PHE A 1 80 ? -0.214 7.770 -3.410 1.00 95.94 80 PHE A C 1
ATOM 645 O O . PHE A 1 80 ? -0.454 7.799 -2.203 1.00 95.94 80 PHE A O 1
ATOM 652 N N . LEU A 1 81 ? 0.928 7.272 -3.898 1.00 95.38 81 LEU A N 1
ATOM 653 C CA . LEU A 1 81 ? 1.938 6.623 -3.059 1.00 95.38 81 LEU A CA 1
ATOM 654 C C . LEU A 1 81 ? 2.485 7.571 -1.988 1.00 95.38 81 LEU A C 1
ATOM 656 O O . LEU A 1 81 ? 2.539 7.207 -0.816 1.00 95.38 81 LEU A O 1
ATOM 660 N N . ARG A 1 82 ? 2.815 8.816 -2.358 1.00 95.75 82 ARG A N 1
ATOM 661 C CA . ARG A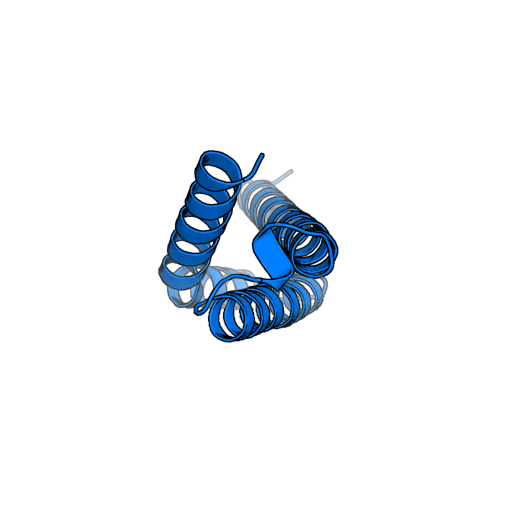 1 82 ? 3.264 9.844 -1.399 1.00 95.75 82 ARG A CA 1
ATOM 662 C C . ARG A 1 82 ? 2.201 10.149 -0.344 1.00 95.75 82 ARG A C 1
ATOM 664 O O . ARG A 1 82 ? 2.517 10.372 0.823 1.00 95.75 82 ARG A O 1
ATOM 671 N N . SER A 1 83 ? 0.932 10.185 -0.739 1.00 96.19 83 SER A N 1
ATOM 672 C CA . SER A 1 83 ? -0.172 10.46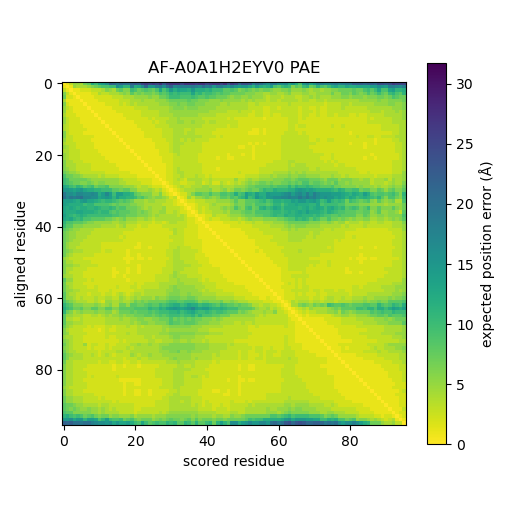0 0.185 1.00 96.19 83 SER A CA 1
ATOM 673 C C . SER A 1 83 ? -0.438 9.283 1.122 1.00 96.19 83 SER A C 1
ATOM 675 O O . SER A 1 83 ? -0.649 9.506 2.313 1.00 96.19 83 SER A O 1
ATOM 677 N N . ALA A 1 84 ? -0.337 8.049 0.624 1.00 96.19 84 ALA A N 1
ATOM 678 C CA . ALA A 1 84 ? -0.414 6.834 1.430 1.00 96.19 84 ALA A CA 1
ATOM 679 C C . ALA A 1 84 ? 0.713 6.771 2.474 1.00 96.19 84 ALA A C 1
ATOM 681 O O . ALA A 1 84 ? 0.451 6.485 3.640 1.00 96.19 84 ALA A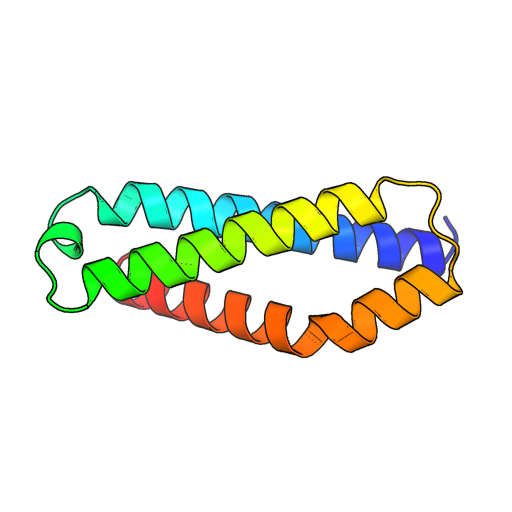 O 1
ATOM 682 N N . GLU A 1 85 ? 1.948 7.102 2.087 1.00 96.38 85 GLU A N 1
ATOM 683 C CA . GLU A 1 85 ? 3.092 7.177 3.007 1.00 96.38 85 GLU A CA 1
ATOM 684 C C . GLU A 1 85 ? 2.845 8.187 4.127 1.00 96.38 85 GLU A C 1
ATOM 686 O O . GLU A 1 85 ? 2.926 7.828 5.301 1.00 96.38 85 GLU A O 1
ATOM 691 N N . ARG A 1 86 ? 2.458 9.421 3.777 1.00 96.94 86 ARG A N 1
ATOM 692 C CA . ARG A 1 86 ? 2.153 10.474 4.760 1.00 96.94 86 ARG A CA 1
ATOM 693 C C . ARG A 1 86 ? 1.028 10.077 5.707 1.00 96.94 86 ARG A C 1
ATOM 695 O O . ARG A 1 86 ? 1.105 10.358 6.901 1.00 96.94 86 ARG A O 1
ATOM 702 N N . PHE A 1 87 ? -0.011 9.431 5.186 1.00 95.19 87 PHE A N 1
ATOM 703 C CA . PHE A 1 87 ? -1.120 8.948 5.996 1.00 95.19 87 PHE A CA 1
ATOM 704 C C . PHE A 1 87 ? -0.663 7.878 6.993 1.00 95.19 87 PHE A C 1
ATOM 706 O O . PHE A 1 87 ? -0.906 8.015 8.190 1.00 95.19 87 PHE A O 1
ATOM 713 N N . LEU A 1 88 ? 0.063 6.858 6.530 1.00 93.88 88 LEU A N 1
ATOM 714 C CA . LEU A 1 88 ? 0.581 5.791 7.389 1.00 93.88 88 LEU A CA 1
ATOM 715 C C . LEU A 1 88 ? 1.607 6.304 8.409 1.00 93.88 88 LEU A C 1
ATOM 717 O O . LEU A 1 88 ? 1.640 5.816 9.537 1.00 93.88 88 LEU A O 1
ATOM 721 N N . ASP A 1 89 ? 2.439 7.280 8.043 1.00 94.62 89 ASP A N 1
ATOM 722 C CA . ASP A 1 89 ? 3.360 7.946 8.971 1.00 94.62 89 ASP A CA 1
ATOM 723 C C . ASP A 1 89 ? 2.598 8.734 10.039 1.00 94.62 89 ASP A C 1
ATOM 725 O O . ASP A 1 89 ? 2.953 8.684 11.215 1.00 94.62 89 ASP A O 1
ATOM 729 N N . SER A 1 90 ? 1.533 9.436 9.643 1.00 92.31 90 SER A N 1
ATOM 730 C CA . SER A 1 90 ? 0.666 10.170 10.564 1.00 92.31 90 SER A CA 1
ATOM 731 C C . SER A 1 90 ? -0.027 9.232 11.551 1.00 92.31 90 SER A C 1
ATOM 733 O O . SER A 1 90 ? 0.011 9.488 12.752 1.00 92.31 90 SER A O 1
ATOM 735 N N . LEU A 1 91 ? -0.579 8.108 11.077 1.00 89.06 91 LEU A N 1
ATOM 736 C CA . LEU A 1 91 ? -1.150 7.082 11.952 1.00 89.06 91 LEU A CA 1
ATOM 737 C C . LEU A 1 91 ? -0.098 6.532 12.919 1.00 89.06 91 LEU A C 1
ATOM 739 O O . LEU A 1 91 ? -0.342 6.472 14.118 1.00 89.06 91 LEU A O 1
ATOM 743 N N . ARG A 1 92 ? 1.099 6.187 12.430 1.00 88.00 92 ARG A N 1
ATOM 744 C CA . ARG A 1 92 ? 2.173 5.688 13.297 1.00 88.00 92 ARG A CA 1
ATOM 745 C C . ARG A 1 92 ? 2.546 6.696 14.383 1.00 88.00 92 ARG A C 1
ATOM 747 O O . ARG A 1 92 ? 2.707 6.297 15.520 1.00 88.00 92 ARG A O 1
ATOM 754 N N . ARG A 1 93 ? 2.662 7.987 14.061 1.00 87.56 93 ARG A N 1
ATOM 755 C CA . ARG A 1 93 ? 2.976 9.028 15.061 1.00 87.56 93 ARG A CA 1
ATOM 756 C C . ARG A 1 93 ? 1.859 9.243 16.077 1.00 87.56 93 ARG A C 1
ATOM 758 O O . ARG A 1 93 ? 2.133 9.667 17.190 1.00 87.56 93 ARG A O 1
ATOM 765 N N . GLN A 1 94 ? 0.614 9.019 15.674 1.00 80.12 94 GLN A N 1
ATOM 766 C CA . GLN A 1 94 ? -0.540 9.186 16.551 1.00 80.12 94 GLN A CA 1
ATOM 767 C C . GLN A 1 94 ? -0.784 7.967 17.453 1.00 80.12 94 GLN A C 1
ATOM 769 O O . GLN A 1 94 ? -1.409 8.130 18.499 1.00 80.12 94 GLN A O 1
ATOM 774 N N . PHE A 1 95 ? -0.340 6.766 17.053 1.00 73.75 95 PHE A N 1
ATOM 775 C CA . PHE A 1 95 ? -0.805 5.505 17.652 1.00 73.75 95 PHE A CA 1
ATOM 776 C C . PHE A 1 95 ? 0.262 4.430 17.911 1.00 73.75 95 PHE A C 1
ATOM 778 O O . PHE A 1 95 ? -0.078 3.408 18.504 1.00 73.75 95 PHE A O 1
ATOM 785 N N . GLY A 1 96 ? 1.495 4.600 17.431 1.00 66.06 96 GLY A N 1
ATOM 786 C CA . GLY A 1 96 ? 2.610 3.665 17.633 1.00 66.06 96 GLY A CA 1
ATOM 787 C C . GLY A 1 96 ? 3.640 4.212 18.603 1.00 66.06 96 GLY A C 1
ATOM 788 O O . GLY A 1 96 ? 4.283 3.369 19.260 1.00 66.06 96 GLY A O 1
#

Mean predicted aligned error: 4.12 Å

pLDDT: mean 89.61, std 6.67, range [61.12, 96.94]

Sequence (96 aa):
MSHHQIVQEQFKTRLGTLVKRADLALESTRRPPLAQRPDCARIVEQLGTISRRCALMHSLVHTNMLPREFDALQEREIEFLRSAERFLDSLRRQFG

Radius of gyration: 15.08 Å; Cα contacts (8 Å, |Δi|>4): 54; chains: 1; bounding box: 37×20×43 Å